Protein AF-A0A7Z0QNP6-F1 (afdb_monomer_lite)

Sequence (113 aa):
MPDADLLTLLLRQLPGLLPTLVGLGIGLALAARHRARLGAAGRIALLGFGLLTLTTLASSLFFVAMQMLAMRQAIDLQLLRWIYPAASAGFAILTGAGFVLLGLALARGATPR

pLDDT: mean 79.92, std 11.05, range [43.62, 94.75]

Organism: NCBI:txid2752306

Secondary structure (DSSP, 8-state):
-THHHHHHHHHHHHHHHHHHHHHHHHHHHHHHHHGGG--HHHHHHHHHHHHHHHHHHHHHHHHHHHHHHHHTT-S-HHHHHHHHHHHHHHHHHHHHHHHHHHHHHHHHHSS--

Radius of gyration: 18.05 Å; chains: 1; bounding box: 53×19×50 Å

Structure (mmCIF, N/CA/C/O backbone):
data_AF-A0A7Z0QNP6-F1
#
_entry.id   AF-A0A7Z0QNP6-F1
#
loop_
_atom_site.group_PDB
_atom_site.id
_atom_site.type_symbol
_atom_site.label_atom_id
_atom_site.label_alt_id
_atom_site.label_comp_id
_atom_site.label_asym_id
_atom_site.label_entity_id
_atom_site.label_seq_id
_atom_site.pdbx_PDB_ins_code
_atom_site.Cartn_x
_atom_site.Cartn_y
_atom_site.Cartn_z
_atom_site.occupancy
_atom_site.B_iso_or_equiv
_atom_site.auth_seq_id
_atom_site.auth_comp_id
_atom_site.auth_asym_id
_atom_site.auth_atom_id
_atom_site.pdbx_PDB_model_num
ATOM 1 N N . MET A 1 1 ? 29.828 2.389 -12.410 1.00 44.91 1 MET A N 1
ATOM 2 C CA . MET A 1 1 ? 29.265 1.461 -11.405 1.00 44.91 1 MET A CA 1
ATOM 3 C C . MET A 1 1 ? 27.764 1.719 -11.321 1.00 44.91 1 MET A C 1
ATOM 5 O O . MET A 1 1 ? 27.398 2.819 -10.933 1.00 44.91 1 MET A O 1
ATOM 9 N N . PRO A 1 2 ? 26.907 0.784 -11.757 1.00 56.59 2 PRO A N 1
ATOM 10 C CA . PRO A 1 2 ? 25.466 1.015 -11.932 1.00 56.59 2 PRO A CA 1
ATOM 11 C C . PRO A 1 2 ? 24.645 1.113 -10.629 1.00 56.59 2 PRO A C 1
ATOM 13 O O . PRO A 1 2 ? 23.521 1.615 -10.680 1.00 56.59 2 PRO A O 1
ATOM 16 N N . ASP A 1 3 ? 25.194 0.686 -9.486 1.00 53.53 3 ASP A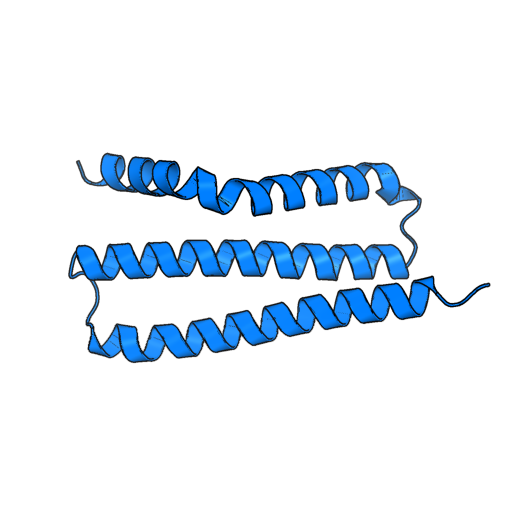 N 1
ATOM 17 C CA . ASP A 1 3 ? 24.479 0.626 -8.196 1.00 53.53 3 ASP A CA 1
ATOM 18 C C . ASP A 1 3 ? 24.442 1.967 -7.444 1.00 53.53 3 ASP A C 1
ATOM 20 O O . ASP A 1 3 ? 23.502 2.244 -6.696 1.00 53.53 3 ASP A O 1
ATOM 24 N N . ALA A 1 4 ? 25.424 2.843 -7.688 1.00 55.06 4 ALA A N 1
ATOM 25 C CA . ALA 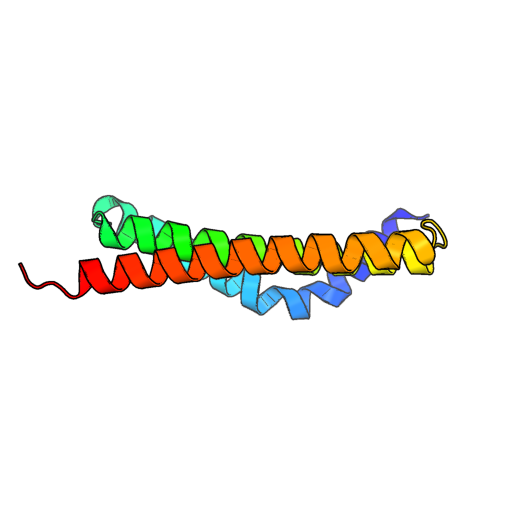A 1 4 ? 25.468 4.181 -7.094 1.00 55.06 4 ALA A CA 1
ATOM 26 C C . ALA A 1 4 ? 24.312 5.078 -7.583 1.00 55.06 4 ALA A C 1
ATOM 28 O O . ALA A 1 4 ? 23.833 5.925 -6.828 1.00 55.06 4 ALA A O 1
ATOM 29 N N . ASP A 1 5 ? 23.816 4.846 -8.804 1.00 67.69 5 ASP A N 1
ATOM 30 C CA . ASP A 1 5 ? 22.684 5.576 -9.396 1.00 67.69 5 ASP A CA 1
ATOM 31 C C . ASP A 1 5 ? 21.332 5.164 -8.803 1.00 67.69 5 ASP A C 1
ATOM 33 O O . ASP A 1 5 ? 20.453 6.003 -8.623 1.00 67.69 5 ASP A O 1
ATOM 37 N N . LEU A 1 6 ? 21.149 3.881 -8.469 1.00 59.31 6 LEU A N 1
ATOM 38 C CA . LEU A 1 6 ? 19.896 3.375 -7.893 1.00 59.31 6 LEU A CA 1
ATOM 39 C C . LEU A 1 6 ? 19.669 3.932 -6.486 1.00 59.31 6 LEU A C 1
ATOM 41 O O . LEU A 1 6 ? 18.576 4.393 -6.158 1.00 59.31 6 LEU A O 1
ATOM 45 N N . LEU A 1 7 ? 20.726 3.934 -5.674 1.00 65.56 7 LEU A N 1
ATOM 46 C CA . LEU A 1 7 ? 20.690 4.436 -4.305 1.00 65.56 7 LEU A CA 1
ATOM 47 C C . LEU A 1 7 ? 20.482 5.956 -4.276 1.00 65.56 7 LEU A C 1
ATOM 49 O O . LEU A 1 7 ? 19.666 6.449 -3.502 1.00 65.56 7 LEU A O 1
ATOM 53 N N . THR A 1 8 ? 21.143 6.706 -5.162 1.00 70.38 8 THR A N 1
ATOM 54 C CA . THR A 1 8 ? 20.960 8.165 -5.259 1.00 70.38 8 THR A CA 1
ATOM 55 C C . THR A 1 8 ? 19.597 8.568 -5.823 1.00 70.38 8 THR A C 1
ATOM 57 O O . THR A 1 8 ? 19.021 9.544 -5.342 1.00 70.38 8 THR A O 1
ATOM 60 N N . LEU A 1 9 ? 19.027 7.824 -6.775 1.00 65.56 9 LEU A N 1
ATOM 61 C CA . LEU A 1 9 ? 17.654 8.048 -7.249 1.00 65.56 9 LEU A CA 1
ATOM 62 C C . LEU A 1 9 ? 16.611 7.759 -6.164 1.00 65.56 9 LEU A C 1
ATOM 64 O O . LEU A 1 9 ? 15.713 8.576 -5.957 1.00 65.56 9 LEU A O 1
ATOM 68 N N . LEU A 1 10 ? 16.764 6.654 -5.426 1.00 65.56 10 LEU A N 1
ATOM 69 C CA . LEU A 1 10 ? 15.911 6.340 -4.276 1.00 65.56 10 LEU A CA 1
ATOM 70 C C . LEU A 1 10 ? 16.019 7.417 -3.186 1.00 65.56 10 LEU A C 1
ATOM 72 O O . LEU A 1 10 ? 15.003 7.865 -2.657 1.00 65.56 10 LEU A O 1
ATOM 76 N N . LEU A 1 11 ? 17.231 7.903 -2.901 1.00 70.81 11 LEU A N 1
ATOM 77 C CA . LEU A 1 11 ? 17.469 9.001 -1.957 1.00 70.81 11 LEU A CA 1
ATOM 78 C C . LEU A 1 11 ? 16.831 10.323 -2.412 1.00 70.81 11 LEU A C 1
ATOM 80 O O . LEU A 1 11 ? 16.335 11.075 -1.577 1.00 70.81 11 LEU A O 1
ATOM 84 N N . ARG A 1 12 ? 16.785 10.606 -3.719 1.00 73.81 12 ARG A N 1
ATOM 85 C CA . ARG A 1 12 ? 16.115 11.804 -4.263 1.00 73.81 12 ARG A CA 1
ATOM 86 C C . ARG A 1 12 ? 14.592 11.740 -4.180 1.00 73.81 12 ARG A C 1
ATOM 88 O O . ARG A 1 12 ? 13.949 12.785 -4.178 1.00 73.81 12 ARG A O 1
ATOM 95 N N . GLN A 1 13 ? 14.014 10.546 -4.102 1.00 68.56 13 GLN A N 1
ATOM 96 C CA . GLN A 1 13 ? 12.564 10.346 -3.988 1.00 68.56 13 GLN A CA 1
ATOM 97 C C . GLN A 1 13 ? 12.083 10.101 -2.570 1.00 68.56 13 GLN A C 1
ATOM 99 O O . GLN A 1 13 ? 10.897 10.275 -2.290 1.00 68.56 13 GLN A O 1
ATOM 104 N N . LEU A 1 14 ? 13.001 9.764 -1.668 1.00 68.12 14 LEU A N 1
ATOM 105 C CA . LEU A 1 14 ? 12.760 9.678 -0.237 1.00 68.12 14 LEU A CA 1
ATOM 106 C C . LEU A 1 14 ? 11.933 10.865 0.294 1.00 68.12 14 LEU A C 1
ATOM 108 O O . LEU A 1 14 ? 10.945 10.589 0.967 1.00 68.12 14 LEU A O 1
ATOM 112 N N . PRO A 1 15 ? 12.190 12.139 -0.080 1.00 74.62 15 PRO A N 1
ATOM 113 C CA . PRO A 1 15 ? 11.357 13.273 0.330 1.00 74.62 15 PRO A CA 1
ATOM 114 C C . PRO A 1 15 ? 9.877 13.149 -0.055 1.00 74.62 15 PRO A C 1
ATOM 116 O O . PRO A 1 15 ? 9.009 13.517 0.730 1.00 74.62 15 PRO A O 1
ATOM 119 N N . GLY A 1 16 ? 9.577 12.600 -1.236 1.00 72.31 16 GLY A N 1
ATOM 120 C CA . GLY A 1 16 ? 8.204 12.357 -1.691 1.00 72.31 16 GLY A CA 1
ATOM 121 C C . GLY A 1 16 ? 7.545 11.156 -1.006 1.00 72.31 16 GLY A C 1
ATOM 122 O O . GLY A 1 16 ? 6.326 11.119 -0.861 1.00 72.31 16 GLY A O 1
ATOM 123 N N . LEU A 1 17 ? 8.343 10.192 -0.538 1.00 73.38 17 LEU A N 1
ATOM 124 C CA . LEU A 1 17 ? 7.872 9.018 0.202 1.00 73.38 17 LEU A CA 1
ATOM 125 C C . LEU A 1 17 ? 7.762 9.265 1.713 1.00 73.38 17 LEU A C 1
ATOM 127 O O . LEU A 1 17 ? 7.027 8.542 2.387 1.00 73.38 17 LEU A O 1
ATOM 131 N N . LEU A 1 18 ? 8.449 10.282 2.246 1.00 76.81 18 LEU A N 1
ATOM 132 C CA . LEU A 1 18 ? 8.473 10.616 3.672 1.00 76.81 18 LEU A CA 1
ATOM 133 C C . LEU A 1 18 ? 7.070 10.723 4.290 1.00 76.81 18 LEU A C 1
ATOM 135 O O . LEU A 1 18 ? 6.866 10.082 5.317 1.00 76.81 18 LEU A O 1
ATOM 139 N N . PRO A 1 19 ? 6.080 11.431 3.706 1.00 75.50 19 PRO A N 1
ATOM 140 C CA . PRO A 1 19 ? 4.744 11.516 4.300 1.00 75.50 19 PRO A CA 1
ATOM 141 C C . PRO A 1 19 ? 4.079 10.143 4.453 1.00 75.50 19 PRO A C 1
ATOM 143 O O . PRO A 1 19 ? 3.481 9.847 5.486 1.00 75.50 19 PRO A O 1
ATOM 146 N N . THR A 1 20 ? 4.240 9.279 3.450 1.00 76.31 20 THR A N 1
ATOM 147 C CA . THR A 1 20 ? 3.692 7.917 3.436 1.00 76.31 20 THR A CA 1
ATOM 148 C C . THR A 1 20 ? 4.382 7.035 4.475 1.00 76.31 20 THR A C 1
ATOM 150 O O . THR A 1 20 ? 3.718 6.296 5.198 1.00 76.31 20 THR A O 1
ATOM 153 N N . LEU A 1 21 ? 5.708 7.142 4.602 1.00 76.06 21 LEU A N 1
ATOM 154 C CA . LEU A 1 21 ? 6.498 6.398 5.587 1.00 76.06 21 LEU A CA 1
ATOM 155 C C . LEU A 1 21 ? 6.228 6.869 7.021 1.00 76.06 21 LEU A C 1
ATOM 157 O O . LEU A 1 21 ? 6.090 6.042 7.920 1.00 76.06 21 LEU A O 1
ATOM 161 N N . VAL A 1 22 ? 6.101 8.181 7.235 1.00 78.62 22 VAL A N 1
ATOM 162 C CA . VAL A 1 22 ? 5.715 8.771 8.524 1.00 78.62 22 VAL A CA 1
ATOM 163 C C . VAL A 1 22 ? 4.303 8.330 8.897 1.00 78.62 22 VAL A C 1
ATOM 165 O O . VAL A 1 22 ? 4.087 7.870 10.016 1.00 78.62 22 VAL A O 1
ATOM 168 N N . GLY A 1 23 ? 3.360 8.384 7.953 1.00 75.62 23 GLY A N 1
ATOM 169 C CA . GLY A 1 23 ? 2.006 7.867 8.136 1.00 75.62 23 GLY A CA 1
ATOM 170 C C . GLY A 1 23 ? 2.006 6.388 8.527 1.00 75.62 23 GLY A C 1
ATOM 171 O O . GLY A 1 23 ? 1.390 6.025 9.530 1.00 75.62 23 GLY A O 1
ATOM 172 N N . LEU A 1 24 ? 2.752 5.545 7.801 1.00 77.88 24 LEU A N 1
ATOM 173 C CA . LEU A 1 24 ? 2.910 4.123 8.118 1.00 77.88 24 LEU A CA 1
ATOM 174 C C . LEU A 1 24 ? 3.470 3.931 9.535 1.00 77.88 24 LEU A C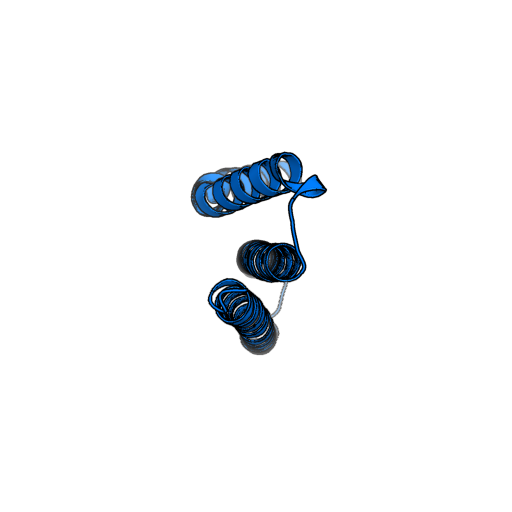 1
ATOM 176 O O . LEU A 1 24 ? 2.927 3.149 10.312 1.00 77.88 24 LEU A O 1
ATOM 180 N N . GLY A 1 25 ? 4.537 4.656 9.875 1.00 77.50 25 GLY A N 1
ATOM 181 C CA . GLY A 1 25 ? 5.207 4.572 11.169 1.00 77.50 25 GLY A CA 1
ATOM 182 C C . GLY A 1 25 ? 4.285 4.948 12.326 1.00 77.50 25 GLY A C 1
ATOM 183 O O . GLY A 1 25 ? 4.182 4.198 13.296 1.00 77.50 25 GLY A O 1
ATOM 184 N N . ILE A 1 26 ? 3.554 6.058 12.204 1.00 80.50 26 ILE A N 1
ATOM 185 C CA . ILE A 1 26 ? 2.572 6.495 13.207 1.00 80.50 26 ILE A CA 1
ATOM 186 C C . ILE A 1 26 ? 1.433 5.476 13.319 1.00 80.50 26 ILE A C 1
ATOM 188 O O . ILE A 1 26 ? 1.069 5.082 14.429 1.00 80.50 26 ILE A O 1
ATOM 192 N N . GLY A 1 27 ? 0.895 5.006 12.191 1.00 74.00 27 GLY A N 1
ATOM 193 C CA . GLY A 1 27 ? -0.181 4.015 12.165 1.00 74.00 27 GLY A CA 1
ATOM 194 C C . GLY A 1 27 ? 0.223 2.695 12.823 1.00 74.00 27 GLY A C 1
ATOM 195 O O . GLY A 1 27 ? -0.525 2.159 13.641 1.00 74.00 27 GLY A O 1
ATOM 196 N N . LEU A 1 28 ? 1.433 2.203 12.545 1.00 78.19 28 LEU A N 1
ATOM 197 C CA . LEU A 1 28 ? 1.992 1.006 13.176 1.00 78.19 28 LEU A CA 1
ATOM 198 C C . LEU A 1 28 ? 2.274 1.215 14.666 1.00 78.19 28 LEU A C 1
ATOM 200 O O . LEU A 1 28 ? 1.966 0.333 15.465 1.00 78.19 28 LEU A O 1
ATOM 204 N N . ALA A 1 29 ? 2.808 2.371 15.062 1.00 79.19 29 ALA A N 1
ATOM 205 C CA . ALA A 1 29 ? 3.058 2.693 16.464 1.00 79.19 29 ALA A CA 1
ATOM 206 C C . ALA A 1 29 ? 1.752 2.743 17.273 1.00 79.19 29 ALA A C 1
ATOM 208 O O . ALA A 1 29 ? 1.666 2.162 18.358 1.00 79.19 29 ALA A O 1
ATOM 209 N N . LEU A 1 30 ? 0.705 3.368 16.727 1.00 75.25 30 LEU A N 1
ATOM 210 C CA . LEU A 1 30 ? -0.631 3.383 17.326 1.00 75.25 30 LEU A CA 1
ATOM 211 C C . LEU A 1 30 ? -1.233 1.977 17.388 1.00 75.25 30 LEU A C 1
ATOM 213 O O . LEU A 1 30 ? -1.767 1.583 18.426 1.00 75.25 30 LEU A O 1
ATOM 217 N N . ALA A 1 31 ? -1.098 1.189 16.322 1.00 71.88 31 ALA A N 1
ATOM 218 C CA . ALA A 1 31 ? -1.567 -0.191 16.285 1.00 71.88 31 ALA A CA 1
ATOM 219 C C . ALA A 1 31 ? -0.863 -1.079 17.315 1.00 71.88 31 ALA A C 1
ATOM 221 O O . ALA A 1 31 ? -1.520 -1.864 17.994 1.00 71.88 31 ALA A O 1
ATOM 222 N N . ALA A 1 32 ? 0.454 -0.937 17.467 1.00 77.19 32 ALA A N 1
ATOM 223 C CA . ALA A 1 32 ? 1.244 -1.659 18.456 1.00 77.19 32 ALA A CA 1
ATOM 224 C C . ALA A 1 32 ? 0.847 -1.253 19.881 1.00 77.19 32 ALA A C 1
ATOM 226 O O . ALA A 1 32 ? 0.603 -2.119 20.722 1.00 77.19 32 ALA A O 1
ATOM 227 N N . ARG A 1 33 ? 0.689 0.053 20.133 1.00 78.50 33 ARG A N 1
ATOM 228 C CA . ARG A 1 33 ? 0.295 0.602 21.438 1.00 78.50 33 ARG A CA 1
ATOM 229 C C . ARG A 1 33 ? -1.121 0.196 21.849 1.00 78.50 33 ARG A C 1
ATOM 231 O O . ARG A 1 33 ? -1.374 -0.037 23.028 1.00 78.50 33 ARG A O 1
ATOM 238 N N . HIS A 1 34 ? -2.039 0.081 20.892 1.00 73.00 34 HIS A N 1
ATOM 239 C CA . HIS A 1 34 ? -3.441 -0.255 21.145 1.00 73.00 34 HIS A CA 1
ATOM 240 C C . HIS A 1 34 ? -3.809 -1.699 20.781 1.00 73.00 34 HIS A C 1
ATOM 242 O O . HIS A 1 34 ? -4.985 -2.053 20.844 1.00 73.00 34 HIS A O 1
ATOM 248 N N . ARG A 1 35 ? -2.832 -2.568 20.480 1.00 65.62 35 ARG A N 1
ATOM 249 C CA . ARG A 1 35 ? -3.056 -3.943 19.996 1.00 65.62 35 ARG A CA 1
ATOM 250 C C . ARG A 1 35 ? -3.988 -4.764 20.886 1.00 65.62 35 ARG A C 1
ATOM 252 O O . ARG A 1 35 ? -4.851 -5.470 20.374 1.00 65.62 35 ARG A O 1
ATOM 259 N N . ALA A 1 36 ? -3.853 -4.625 22.205 1.00 63.06 36 ALA A N 1
ATOM 260 C CA . ALA A 1 36 ? -4.680 -5.324 23.192 1.00 63.06 36 ALA A CA 1
ATOM 261 C C . ALA A 1 36 ? -6.123 -4.785 23.298 1.00 63.06 36 ALA A C 1
ATOM 263 O O . ALA A 1 36 ? -6.990 -5.460 23.842 1.00 63.06 36 ALA A O 1
ATOM 264 N N . ARG A 1 37 ? -6.392 -3.581 22.777 1.00 67.81 37 ARG A N 1
ATOM 265 C CA . ARG A 1 37 ? -7.702 -2.902 22.812 1.00 67.81 37 ARG A CA 1
ATOM 266 C C . ARG A 1 37 ? -8.369 -2.800 21.436 1.00 67.81 37 ARG A C 1
ATOM 268 O O . ARG A 1 37 ? -9.486 -2.299 21.337 1.00 67.81 37 ARG A O 1
ATOM 275 N N . LEU A 1 38 ? -7.712 -3.270 20.371 1.00 70.56 38 LEU A N 1
ATOM 276 C CA . LEU A 1 38 ? -8.275 -3.270 19.021 1.00 70.56 38 LEU A CA 1
ATOM 277 C C . LEU A 1 38 ? -9.384 -4.327 18.912 1.00 70.56 38 LEU A C 1
ATOM 279 O O . LEU A 1 38 ? -9.131 -5.508 18.645 1.00 70.56 38 LEU A O 1
ATOM 283 N N . GLY A 1 39 ? -10.629 -3.877 19.088 1.00 80.19 39 GLY A N 1
ATOM 284 C CA . GLY A 1 39 ? -11.824 -4.624 18.699 1.00 80.19 39 GLY A CA 1
ATOM 285 C C . GLY A 1 39 ? -11.887 -4.868 17.184 1.00 80.19 39 GLY A C 1
ATOM 286 O O . GLY A 1 39 ? -11.028 -4.418 16.423 1.00 80.19 39 GLY A O 1
ATOM 287 N N . ALA A 1 40 ? -12.924 -5.572 16.720 1.00 82.69 40 ALA A N 1
ATOM 288 C CA . ALA A 1 40 ? -13.066 -5.942 15.307 1.00 82.69 40 ALA A CA 1
ATOM 289 C C . ALA A 1 40 ? -13.008 -4.731 14.353 1.00 82.69 40 ALA A C 1
ATOM 291 O O . ALA A 1 40 ? -12.312 -4.789 13.343 1.00 82.69 40 ALA A O 1
ATOM 292 N N . ALA A 1 41 ? -13.660 -3.616 14.705 1.00 83.38 41 ALA A N 1
ATOM 293 C CA . ALA A 1 41 ? -13.613 -2.375 13.926 1.00 83.38 41 ALA A CA 1
ATOM 294 C C . ALA A 1 41 ? -12.184 -1.814 13.805 1.00 83.38 41 ALA A C 1
ATOM 296 O O . ALA A 1 41 ? -11.735 -1.497 12.709 1.00 83.38 41 ALA A O 1
ATOM 297 N N . GLY A 1 42 ? -11.425 -1.785 14.905 1.00 81.81 42 GLY A N 1
ATOM 298 C CA . GLY A 1 42 ? -10.042 -1.308 14.897 1.00 81.81 42 GLY A CA 1
ATOM 299 C C . GLY A 1 42 ? -9.105 -2.175 14.051 1.00 81.81 42 GLY A C 1
ATOM 300 O O . GLY A 1 42 ? -8.232 -1.652 13.363 1.00 81.81 42 GLY A O 1
ATOM 301 N N . ARG A 1 43 ? -9.302 -3.500 14.042 1.00 84.12 43 ARG A N 1
ATOM 302 C CA . ARG A 1 43 ? -8.526 -4.407 13.176 1.00 84.12 43 ARG A CA 1
ATOM 303 C C . ARG A 1 43 ? -8.812 -4.160 11.697 1.00 84.12 43 ARG A C 1
ATOM 305 O O . ARG A 1 43 ? -7.883 -4.139 10.900 1.00 84.12 43 ARG A O 1
ATOM 312 N N . ILE A 1 44 ? -10.076 -3.937 11.341 1.00 86.44 44 ILE A N 1
ATOM 313 C CA . ILE A 1 44 ? -10.475 -3.628 9.962 1.00 86.44 44 ILE A CA 1
ATOM 314 C C . ILE A 1 44 ? -9.910 -2.268 9.537 1.00 86.44 44 ILE A C 1
ATOM 316 O O . ILE A 1 44 ? -9.380 -2.159 8.435 1.00 86.44 44 ILE A O 1
ATOM 320 N N . ALA A 1 45 ? -9.941 -1.264 10.422 1.00 85.94 45 ALA A N 1
ATOM 321 C CA . ALA A 1 45 ? -9.330 0.037 10.157 1.00 85.94 45 ALA A CA 1
ATOM 322 C C . ALA A 1 45 ? -7.826 -0.101 9.889 1.00 85.94 45 ALA A C 1
ATOM 324 O O . ALA A 1 45 ? -7.312 0.470 8.932 1.00 85.94 45 ALA A O 1
ATOM 325 N N . LEU A 1 46 ? -7.130 -0.906 10.697 1.00 86.25 46 LEU A N 1
ATOM 326 C CA . LEU A 1 46 ? -5.704 -1.157 10.524 1.00 86.25 46 LEU A CA 1
ATOM 327 C C . LEU A 1 46 ? -5.396 -1.868 9.202 1.00 86.25 46 LEU A C 1
ATOM 329 O O . LEU A 1 46 ? -4.425 -1.514 8.540 1.00 86.25 46 LEU A O 1
ATOM 333 N N . LEU A 1 47 ? -6.220 -2.840 8.803 1.00 87.81 47 LEU A N 1
ATOM 334 C CA . LEU A 1 47 ? -6.082 -3.516 7.512 1.00 87.81 47 LEU A CA 1
ATOM 335 C C . LEU A 1 47 ? -6.321 -2.555 6.345 1.00 87.81 47 LEU A C 1
ATOM 337 O O . LEU A 1 47 ? -5.532 -2.550 5.407 1.00 87.81 47 LEU A O 1
ATOM 341 N N . GLY A 1 48 ? -7.356 -1.713 6.417 1.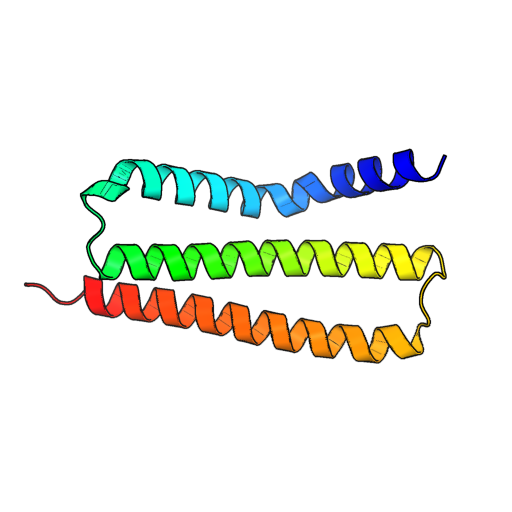00 88.44 48 GLY A N 1
ATOM 342 C CA . GLY A 1 48 ? -7.630 -0.696 5.400 1.00 88.44 48 GLY A CA 1
ATOM 343 C C . GLY A 1 48 ? -6.498 0.321 5.282 1.00 88.44 48 GLY A C 1
ATOM 344 O O . GLY A 1 48 ? -5.997 0.567 4.188 1.00 88.44 48 GLY A O 1
ATOM 345 N N . PHE A 1 49 ? -6.025 0.845 6.414 1.00 87.44 49 PHE A N 1
ATOM 346 C CA . PHE A 1 49 ? -4.890 1.765 6.466 1.00 87.44 49 PHE A CA 1
ATOM 347 C C . PHE A 1 49 ? -3.601 1.123 5.938 1.00 87.44 49 PHE A C 1
ATOM 349 O O . PHE A 1 49 ? -2.897 1.713 5.118 1.00 87.44 49 PHE A O 1
ATOM 356 N N . GLY A 1 50 ? -3.300 -0.102 6.373 1.00 86.75 50 GLY A N 1
ATOM 357 C CA . GLY A 1 50 ? -2.140 -0.859 5.913 1.00 86.75 50 GLY A CA 1
ATOM 358 C C . GLY A 1 50 ? -2.187 -1.115 4.409 1.00 86.75 50 GLY A C 1
ATOM 359 O O . GLY A 1 50 ? -1.202 -0.864 3.720 1.00 86.75 50 GLY A O 1
ATOM 360 N N . LEU A 1 51 ? -3.342 -1.532 3.884 1.00 92.19 51 LEU A N 1
ATOM 361 C CA . LEU A 1 51 ? -3.538 -1.765 2.456 1.00 92.19 51 LEU A CA 1
ATOM 362 C C . LEU A 1 51 ? -3.347 -0.484 1.642 1.00 92.19 51 LEU A C 1
ATOM 364 O O . LEU A 1 51 ? -2.609 -0.508 0.658 1.00 92.19 51 LEU A O 1
ATOM 368 N N . LEU A 1 52 ? -3.944 0.636 2.062 1.00 89.62 52 LEU A N 1
ATOM 369 C CA . LEU A 1 52 ? -3.749 1.931 1.401 1.00 89.62 52 LEU A CA 1
ATOM 370 C C . LEU A 1 52 ? -2.276 2.322 1.384 1.00 89.62 52 LEU A C 1
ATOM 372 O O . LEU A 1 52 ? -1.740 2.670 0.338 1.00 89.62 52 LEU A O 1
ATOM 376 N N . THR A 1 53 ? -1.598 2.209 2.522 1.00 86.50 53 THR A N 1
ATOM 377 C CA . THR A 1 53 ? -0.207 2.652 2.628 1.00 86.50 53 THR A CA 1
ATOM 378 C C . THR A 1 53 ? 0.735 1.773 1.805 1.00 86.50 53 THR A C 1
ATOM 380 O O . THR A 1 53 ? 1.607 2.293 1.111 1.00 86.50 53 THR A O 1
ATOM 383 N N . LEU A 1 54 ? 0.532 0.450 1.814 1.00 88.06 54 LEU A N 1
ATOM 384 C CA . LEU A 1 54 ? 1.282 -0.481 0.968 1.00 88.06 54 LEU A CA 1
ATOM 385 C C . LEU A 1 54 ? 1.010 -0.243 -0.519 1.00 88.06 54 LEU A C 1
ATOM 387 O O . LEU A 1 54 ? 1.941 -0.289 -1.316 1.00 88.06 54 LEU A O 1
ATOM 391 N N . THR A 1 55 ? -0.234 0.062 -0.893 1.00 91.38 55 THR A N 1
ATOM 392 C CA . THR A 1 55 ? -0.606 0.376 -2.281 1.00 91.38 55 THR A CA 1
ATOM 393 C C . THR A 1 55 ? 0.056 1.672 -2.746 1.00 91.38 55 THR A C 1
ATOM 395 O O . THR A 1 55 ? 0.643 1.714 -3.827 1.00 91.38 55 THR A O 1
ATOM 398 N N . THR A 1 56 ? 0.047 2.716 -1.917 1.00 87.81 56 THR A N 1
ATOM 399 C CA . THR A 1 56 ? 0.741 3.981 -2.199 1.00 87.81 56 THR A CA 1
ATOM 400 C C . THR A 1 56 ? 2.246 3.766 -2.342 1.00 87.81 56 THR A C 1
ATOM 402 O O . THR A 1 56 ? 2.855 4.269 -3.287 1.00 87.81 56 THR A O 1
ATOM 405 N N . LEU A 1 57 ? 2.856 2.976 -1.455 1.00 87.69 57 LEU A N 1
ATOM 406 C CA . LEU A 1 57 ? 4.282 2.664 -1.533 1.00 87.69 57 LEU A CA 1
ATOM 407 C C . LEU A 1 57 ? 4.614 1.866 -2.802 1.00 87.69 57 LEU A C 1
ATOM 409 O O . LEU A 1 57 ? 5.530 2.233 -3.534 1.00 87.69 57 LEU A O 1
ATOM 413 N N . ALA A 1 58 ? 3.846 0.815 -3.093 1.00 88.75 58 ALA A N 1
ATOM 414 C CA . ALA A 1 58 ? 4.037 -0.027 -4.267 1.00 88.75 58 ALA A CA 1
ATOM 415 C C . ALA A 1 58 ? 3.851 0.756 -5.573 1.00 88.75 58 ALA A C 1
ATOM 417 O O . ALA A 1 58 ? 4.681 0.635 -6.469 1.00 88.75 58 ALA A O 1
ATOM 418 N N . SER A 1 59 ? 2.816 1.596 -5.669 1.00 88.94 59 SER A N 1
ATOM 419 C CA . SER A 1 59 ? 2.570 2.438 -6.849 1.00 88.94 59 SER A CA 1
ATOM 420 C C . SER A 1 59 ? 3.679 3.465 -7.069 1.00 88.94 59 SER A C 1
ATOM 422 O O . SER A 1 59 ? 4.135 3.643 -8.199 1.00 88.94 59 SER A O 1
ATOM 424 N N . SER A 1 60 ? 4.184 4.068 -5.990 1.00 85.38 60 SER A N 1
ATOM 425 C CA . SER A 1 60 ? 5.315 4.989 -6.059 1.00 85.38 60 SER A CA 1
ATOM 426 C C . SER A 1 60 ? 6.567 4.263 -6.546 1.00 85.38 60 SER A C 1
ATOM 428 O O . SER A 1 60 ? 7.157 4.674 -7.535 1.00 85.38 60 SER A O 1
ATOM 430 N N . LEU A 1 61 ? 6.944 3.138 -5.931 1.00 85.56 61 LEU A N 1
ATOM 431 C CA . LEU A 1 61 ? 8.115 2.356 -6.351 1.00 85.56 61 LEU A CA 1
ATOM 432 C C . LEU A 1 61 ? 7.988 1.830 -7.786 1.00 85.56 61 LEU A C 1
ATOM 434 O O . LEU A 1 61 ? 8.962 1.835 -8.537 1.00 85.56 61 LEU A O 1
ATOM 438 N N . PHE A 1 62 ? 6.787 1.419 -8.188 1.00 88.06 62 PHE A N 1
ATOM 439 C CA . PHE A 1 62 ? 6.504 0.985 -9.549 1.00 88.06 62 PHE A CA 1
ATOM 440 C C . PHE A 1 62 ? 6.738 2.110 -10.561 1.00 88.06 62 PHE A C 1
ATOM 442 O O . PHE A 1 62 ? 7.434 1.903 -11.553 1.00 88.06 62 PHE A O 1
ATOM 449 N N . PHE A 1 63 ? 6.216 3.313 -10.302 1.00 84.50 63 PHE A N 1
ATOM 450 C CA . PHE A 1 63 ? 6.402 4.466 -11.188 1.00 84.50 63 PHE A CA 1
ATOM 451 C C . PHE A 1 63 ? 7.883 4.782 -11.409 1.00 84.50 63 PHE A C 1
ATOM 453 O O . PHE A 1 63 ? 8.333 5.063 -12.520 1.00 84.50 63 PHE A O 1
ATOM 460 N N . VAL A 1 64 ? 8.649 4.679 -10.333 1.00 83.25 64 VAL A N 1
ATOM 461 C CA . VAL A 1 64 ? 10.084 4.934 -10.293 1.00 83.25 64 VAL A CA 1
ATOM 462 C C . VAL A 1 64 ? 10.847 3.886 -11.088 1.00 83.25 64 VAL A C 1
ATOM 464 O O . VAL A 1 64 ? 11.670 4.237 -11.933 1.00 83.25 64 VAL A O 1
ATOM 467 N N . ALA A 1 65 ? 10.551 2.607 -10.856 1.00 84.75 65 ALA A N 1
ATOM 468 C CA . ALA A 1 65 ? 11.153 1.507 -11.595 1.00 84.75 65 ALA A CA 1
ATOM 469 C C . ALA A 1 65 ? 10.875 1.640 -13.099 1.00 84.75 65 ALA A C 1
ATOM 471 O O . ALA A 1 65 ? 11.795 1.530 -13.907 1.00 84.75 65 ALA A O 1
ATOM 472 N N . MET A 1 66 ? 9.636 1.967 -13.476 1.00 85.06 66 MET A N 1
ATOM 473 C CA . MET A 1 66 ? 9.252 2.172 -14.873 1.00 85.06 66 MET A CA 1
ATOM 474 C C . MET A 1 66 ? 9.975 3.365 -15.509 1.00 85.06 66 MET A C 1
ATOM 476 O O . MET A 1 66 ? 10.455 3.245 -16.635 1.00 85.06 66 MET A O 1
ATOM 480 N N . GLN A 1 67 ? 10.124 4.487 -14.794 1.00 82.94 67 GLN A N 1
ATOM 481 C CA . GLN A 1 67 ? 10.931 5.619 -15.267 1.00 82.94 67 GLN A CA 1
ATOM 482 C C . GLN A 1 67 ? 12.395 5.233 -15.490 1.00 82.94 67 GLN A C 1
ATOM 484 O O . GLN A 1 67 ? 12.960 5.574 -16.527 1.00 82.94 67 GLN A O 1
ATOM 489 N N . MET A 1 68 ? 13.010 4.502 -14.555 1.00 82.06 68 MET A N 1
ATOM 490 C CA . MET A 1 68 ? 14.403 4.073 -14.703 1.00 82.06 68 MET A CA 1
ATOM 491 C C . MET A 1 68 ? 14.590 3.131 -15.891 1.00 82.06 68 MET A C 1
ATOM 493 O O . MET A 1 68 ? 15.533 3.301 -16.664 1.00 82.06 68 MET A O 1
ATOM 497 N N . LEU A 1 69 ? 13.693 2.157 -16.056 1.00 84.12 69 LEU A N 1
ATOM 498 C CA . LEU A 1 69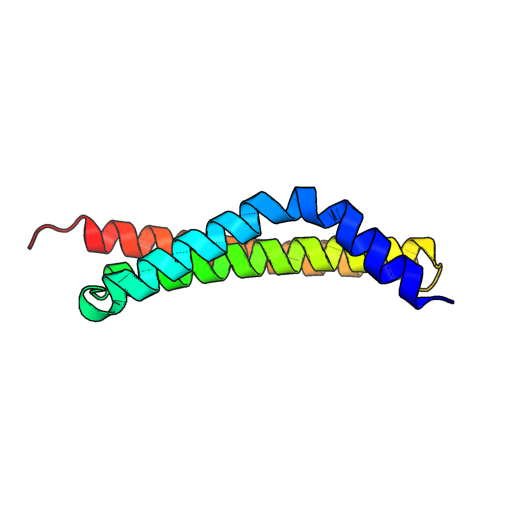 ? 13.735 1.219 -17.176 1.00 84.12 69 LEU A CA 1
ATOM 499 C C . LEU A 1 69 ? 13.580 1.943 -18.519 1.00 84.12 69 LEU A C 1
ATOM 501 O O . LEU A 1 69 ? 14.314 1.637 -19.457 1.00 84.12 69 LEU A O 1
ATOM 505 N N . ALA A 1 70 ? 12.700 2.946 -18.594 1.00 82.88 70 ALA A N 1
ATOM 506 C CA . ALA A 1 70 ? 12.540 3.776 -19.785 1.00 82.88 70 ALA A CA 1
ATOM 507 C C . ALA A 1 70 ? 13.792 4.625 -20.079 1.00 82.88 70 ALA A C 1
ATOM 509 O O . ALA A 1 70 ? 14.269 4.639 -21.212 1.00 82.88 70 ALA A O 1
ATOM 510 N N . MET A 1 71 ? 14.371 5.287 -19.069 1.00 82.44 71 MET A N 1
ATOM 511 C CA . MET A 1 71 ? 15.581 6.109 -19.233 1.00 82.44 71 MET A CA 1
ATOM 512 C C . MET A 1 71 ? 16.802 5.287 -19.655 1.00 82.44 71 MET A C 1
ATOM 514 O O . MET A 1 71 ? 17.617 5.756 -20.444 1.00 82.44 71 MET A O 1
ATOM 518 N N . ARG A 1 72 ? 16.924 4.052 -19.157 1.00 84.56 72 ARG A N 1
ATOM 519 C CA . ARG A 1 72 ? 18.006 3.128 -19.525 1.00 84.56 72 ARG A CA 1
ATOM 520 C C . ARG A 1 72 ? 17.767 2.405 -20.855 1.00 84.56 72 ARG A C 1
ATOM 522 O O . ARG A 1 72 ? 18.561 1.538 -21.197 1.00 84.56 72 ARG A O 1
ATOM 529 N N . GLN A 1 73 ? 16.683 2.724 -21.573 1.00 79.19 73 GLN A N 1
ATOM 530 C CA . GLN A 1 73 ? 16.231 2.005 -22.774 1.00 79.19 73 GLN A CA 1
ATOM 531 C C . GLN A 1 73 ? 16.125 0.484 -22.560 1.00 79.19 73 GLN A C 1
ATOM 533 O O . GLN A 1 73 ? 16.271 -0.308 -23.485 1.00 79.19 73 GLN A O 1
ATOM 538 N N . ALA A 1 74 ? 15.866 0.071 -21.319 1.00 80.56 74 ALA A N 1
ATOM 539 C CA . ALA A 1 74 ? 15.800 -1.329 -20.919 1.00 80.56 74 ALA A CA 1
ATOM 540 C C . ALA A 1 74 ? 14.405 -1.938 -21.140 1.00 80.56 74 ALA A C 1
ATOM 542 O O . ALA A 1 74 ? 14.208 -3.126 -20.897 1.00 80.56 74 ALA A O 1
ATOM 543 N N . ILE A 1 75 ? 13.426 -1.132 -21.564 1.00 81.06 75 ILE A N 1
ATOM 544 C CA . ILE A 1 75 ? 12.060 -1.571 -21.841 1.00 81.06 75 ILE A CA 1
ATOM 545 C C . ILE A 1 75 ? 11.506 -0.830 -23.063 1.00 81.06 75 ILE A C 1
ATOM 547 O O . ILE A 1 75 ? 11.769 0.358 -23.253 1.00 81.06 75 ILE A O 1
ATOM 551 N N . ASP A 1 76 ? 10.732 -1.535 -23.885 1.00 87.00 76 ASP A N 1
ATOM 552 C CA . ASP A 1 76 ? 10.080 -0.964 -25.064 1.00 87.00 76 ASP A CA 1
ATOM 553 C C . ASP A 1 76 ? 8.958 0.012 -24.650 1.00 87.00 76 ASP A C 1
ATOM 555 O O . ASP A 1 76 ? 8.124 -0.289 -23.788 1.00 87.00 76 ASP A O 1
ATOM 559 N N . LEU A 1 77 ? 8.914 1.181 -25.296 1.00 80.19 77 LEU A N 1
ATOM 560 C CA . LEU A 1 77 ? 7.875 2.200 -25.126 1.00 80.19 77 LEU A CA 1
ATOM 561 C C . LEU A 1 77 ? 6.469 1.661 -25.423 1.00 80.19 77 LEU A C 1
ATOM 563 O O . LEU A 1 77 ? 5.503 2.076 -24.778 1.00 80.19 77 LEU A O 1
ATOM 567 N N . GLN A 1 78 ? 6.332 0.732 -26.371 1.00 86.12 78 GLN A N 1
ATOM 568 C CA . GLN A 1 78 ? 5.054 0.095 -26.674 1.00 86.12 78 GLN A CA 1
ATOM 569 C C . GLN A 1 78 ? 4.600 -0.811 -25.525 1.00 86.12 78 GLN A C 1
ATOM 571 O O . GLN A 1 78 ? 3.422 -0.809 -25.171 1.00 86.12 78 GLN A O 1
ATOM 576 N N . LEU A 1 79 ? 5.531 -1.523 -24.889 1.00 85.06 79 LEU A N 1
ATOM 577 C CA . LEU A 1 79 ? 5.252 -2.344 -23.712 1.00 85.06 79 LEU A CA 1
ATOM 578 C C . LEU A 1 79 ? 4.871 -1.469 -22.505 1.00 85.06 79 LEU A C 1
ATOM 580 O O . LEU A 1 79 ? 3.922 -1.772 -21.779 1.00 85.06 79 LEU A O 1
ATOM 584 N N . LEU A 1 80 ? 5.555 -0.332 -22.336 1.00 85.19 80 LEU A N 1
ATOM 585 C CA . LEU A 1 80 ? 5.278 0.651 -21.286 1.00 85.19 80 LEU A CA 1
ATOM 586 C C . LEU A 1 80 ? 3.825 1.157 -21.345 1.00 85.19 80 LEU A C 1
ATOM 588 O O . LEU A 1 80 ? 3.175 1.289 -20.307 1.00 85.19 80 LEU A O 1
ATOM 592 N N . ARG A 1 81 ? 3.294 1.379 -22.559 1.00 84.38 81 ARG A N 1
ATOM 593 C CA . ARG A 1 81 ? 1.906 1.819 -22.798 1.00 84.38 81 ARG A CA 1
ATOM 594 C C . ARG A 1 81 ? 0.850 0.823 -22.322 1.00 84.38 81 ARG A C 1
ATOM 596 O O . ARG A 1 81 ? -0.255 1.253 -22.017 1.00 84.38 81 ARG A O 1
ATOM 603 N N . TRP A 1 82 ? 1.170 -0.466 -22.244 1.00 88.69 82 TRP A N 1
ATOM 604 C CA . TRP A 1 82 ? 0.243 -1.499 -21.766 1.00 88.69 82 TRP A CA 1
ATOM 605 C C . TRP A 1 82 ? 0.405 -1.796 -20.278 1.00 88.69 82 TRP A C 1
ATOM 607 O O . TRP A 1 82 ? -0.583 -1.968 -19.564 1.00 88.69 82 TRP A O 1
ATOM 617 N N . ILE A 1 83 ? 1.646 -1.818 -19.793 1.00 88.44 83 ILE A N 1
ATOM 618 C CA . ILE A 1 83 ? 1.954 -2.127 -18.394 1.00 88.44 83 ILE A CA 1
ATOM 619 C C . ILE A 1 83 ? 1.455 -1.010 -17.472 1.00 88.44 83 ILE A C 1
ATOM 621 O O . ILE A 1 83 ? 0.904 -1.285 -16.406 1.00 88.44 83 ILE A O 1
ATOM 625 N N . TYR A 1 84 ? 1.605 0.251 -17.883 1.00 86.69 84 TYR A N 1
ATOM 626 C CA . TYR A 1 84 ? 1.259 1.390 -17.041 1.00 86.69 84 TYR A CA 1
ATOM 627 C C . TYR A 1 84 ? -0.244 1.470 -16.709 1.00 86.69 84 TYR A C 1
ATOM 629 O O . TYR A 1 84 ? -0.576 1.566 -15.523 1.00 86.69 84 TYR A O 1
ATOM 637 N N . PRO A 1 85 ? -1.178 1.378 -17.680 1.00 87.44 85 PRO A N 1
ATOM 638 C CA . PRO A 1 85 ? -2.610 1.377 -17.388 1.00 87.44 85 PRO A CA 1
ATOM 639 C C . PRO A 1 85 ? -3.049 0.134 -16.612 1.00 87.44 85 PRO A C 1
ATOM 641 O O . PRO A 1 85 ? -3.856 0.254 -15.695 1.00 87.44 85 PRO A O 1
ATOM 644 N N . ALA A 1 86 ? -2.494 -1.042 -16.931 1.00 91.38 86 ALA A N 1
ATOM 645 C CA . ALA A 1 86 ? -2.819 -2.285 -16.234 1.00 91.38 86 ALA A CA 1
ATOM 646 C C . ALA A 1 86 ? -2.431 -2.221 -14.748 1.00 91.38 86 ALA A C 1
ATOM 648 O O . ALA A 1 86 ? -3.249 -2.511 -13.873 1.00 91.38 86 ALA A O 1
ATOM 649 N N . ALA A 1 87 ? -1.211 -1.766 -14.450 1.00 90.50 87 ALA A N 1
ATOM 650 C CA . ALA A 1 87 ? -0.762 -1.551 -13.079 1.00 90.50 87 ALA A CA 1
ATOM 651 C C . ALA A 1 87 ? -1.584 -0.460 -12.378 1.00 90.50 87 ALA A C 1
ATOM 653 O O . ALA A 1 87 ? -2.011 -0.651 -11.242 1.00 90.50 87 ALA A O 1
ATOM 654 N N . SER A 1 88 ? -1.873 0.650 -13.066 1.00 87.00 88 SER A N 1
ATOM 655 C CA . SER A 1 88 ? -2.691 1.744 -12.522 1.00 87.00 88 SER A CA 1
ATOM 656 C C . SER A 1 88 ? -4.101 1.279 -12.148 1.00 87.00 88 SER A C 1
ATOM 658 O O . SER A 1 88 ? -4.591 1.623 -11.074 1.00 87.00 88 SER A O 1
ATOM 660 N N . ALA A 1 89 ? -4.734 0.450 -12.983 1.00 91.06 89 ALA A N 1
ATOM 661 C CA . ALA A 1 89 ? -6.026 -0.158 -12.681 1.00 91.06 89 ALA A CA 1
ATOM 662 C C . ALA A 1 89 ? -5.942 -1.072 -11.448 1.00 91.06 89 ALA A C 1
ATOM 664 O O . ALA A 1 89 ? -6.780 -0.978 -10.551 1.00 91.06 89 ALA A O 1
ATOM 665 N N . GLY A 1 90 ? -4.896 -1.900 -11.356 1.00 91.25 90 GLY A N 1
ATOM 666 C CA . GLY A 1 90 ? -4.636 -2.735 -10.182 1.00 91.25 90 GLY A CA 1
ATOM 667 C C . GLY A 1 90 ? -4.485 -1.914 -8.898 1.00 91.25 90 GLY A C 1
ATOM 668 O O . GLY A 1 90 ? -5.145 -2.198 -7.897 1.00 91.25 90 GLY A O 1
ATOM 669 N N . PHE A 1 91 ? -3.685 -0.845 -8.927 1.00 92.69 91 PHE A N 1
ATOM 670 C CA . PHE A 1 91 ? -3.520 0.052 -7.781 1.00 92.69 91 PHE A CA 1
ATOM 671 C C . PHE A 1 91 ? -4.817 0.777 -7.415 1.00 92.69 91 PHE A C 1
ATOM 673 O O . PHE A 1 91 ? -5.105 0.926 -6.228 1.00 92.69 91 PHE A O 1
ATOM 680 N N . ALA A 1 92 ? -5.634 1.178 -8.392 1.00 90.50 92 ALA A N 1
ATOM 681 C CA . ALA A 1 92 ? -6.937 1.787 -8.134 1.00 90.50 92 ALA A CA 1
ATOM 682 C C . ALA A 1 92 ? -7.891 0.817 -7.417 1.00 90.50 92 ALA A C 1
ATOM 684 O O . ALA A 1 92 ? -8.547 1.208 -6.452 1.00 90.50 92 ALA A O 1
ATOM 685 N N . ILE A 1 93 ? -7.915 -0.459 -7.820 1.00 94.75 93 ILE A N 1
ATOM 686 C CA . ILE A 1 93 ? -8.713 -1.506 -7.161 1.00 94.75 93 ILE A CA 1
ATOM 687 C C . ILE A 1 93 ? -8.249 -1.709 -5.714 1.00 94.75 93 ILE A C 1
ATOM 689 O O . ILE A 1 93 ? -9.073 -1.707 -4.799 1.00 94.75 93 ILE A O 1
ATOM 693 N N . LEU A 1 94 ? -6.938 -1.841 -5.485 1.00 93.88 94 LEU A N 1
ATOM 694 C CA . LEU A 1 94 ? -6.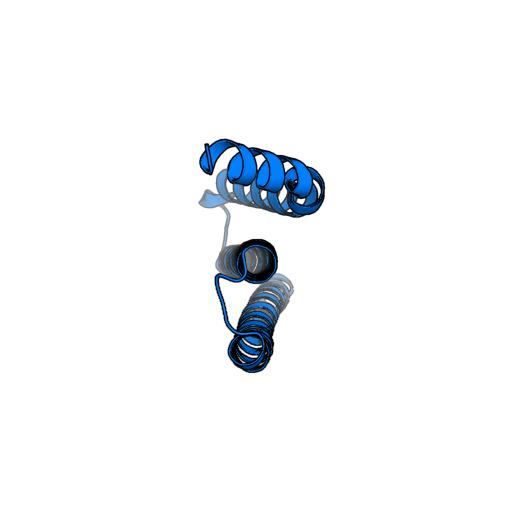376 -2.007 -4.139 1.00 93.88 94 LEU A CA 1
ATOM 695 C C . LEU A 1 94 ? -6.647 -0.786 -3.250 1.00 93.88 94 LEU A C 1
ATOM 697 O O . LEU A 1 94 ? -6.999 -0.931 -2.079 1.00 93.88 94 LEU A O 1
ATOM 701 N N . THR A 1 95 ? -6.559 0.413 -3.826 1.00 91.69 95 THR A N 1
ATOM 702 C CA . THR A 1 95 ? -6.884 1.669 -3.142 1.00 91.69 95 THR A CA 1
ATOM 703 C C . THR A 1 95 ? -8.362 1.706 -2.753 1.00 91.69 95 THR A C 1
ATOM 705 O O . THR A 1 95 ? -8.696 1.980 -1.600 1.00 91.69 95 THR A O 1
ATOM 708 N N . GLY A 1 96 ? -9.257 1.358 -3.681 1.00 89.75 96 GLY A N 1
ATOM 709 C CA . GLY A 1 96 ? -10.691 1.251 -3.422 1.00 89.75 96 GLY A CA 1
ATOM 710 C C . GLY A 1 96 ? -11.007 0.245 -2.315 1.00 89.75 96 GLY A C 1
ATOM 711 O O . GLY A 1 96 ? -11.744 0.568 -1.386 1.00 89.75 96 GLY A O 1
ATOM 712 N N . ALA A 1 97 ? -10.389 -0.938 -2.343 1.00 93.00 97 ALA A N 1
ATOM 713 C CA . ALA A 1 97 ? -10.533 -1.942 -1.289 1.00 93.00 97 ALA A CA 1
ATOM 714 C C . ALA A 1 97 ? -10.074 -1.412 0.082 1.00 93.00 97 ALA A C 1
ATOM 716 O O . ALA A 1 97 ? -10.748 -1.631 1.089 1.00 93.00 97 ALA A O 1
ATOM 717 N N . GLY A 1 98 ? -8.973 -0.657 0.122 1.00 89.81 98 GLY A N 1
ATOM 718 C CA . GLY A 1 98 ? -8.496 0.016 1.328 1.00 89.81 98 GLY A CA 1
ATOM 719 C C . GLY A 1 98 ? -9.518 1.004 1.901 1.00 89.81 98 GLY A C 1
ATOM 720 O O . GLY A 1 98 ? -9.813 0.961 3.098 1.00 89.81 98 GLY A O 1
ATOM 721 N N . PHE A 1 99 ? -10.128 1.835 1.050 1.00 90.12 99 PHE A N 1
ATOM 722 C CA . PHE A 1 99 ? -11.202 2.746 1.458 1.00 90.12 99 PHE A CA 1
ATOM 723 C C . PHE A 1 99 ? -12.465 2.016 1.920 1.00 90.12 99 PHE A C 1
ATOM 725 O O . PHE A 1 99 ? -13.064 2.424 2.912 1.00 90.12 99 PHE A O 1
ATOM 732 N N . VAL A 1 100 ? -12.850 0.918 1.265 1.00 93.19 100 VAL A N 1
ATOM 733 C CA . VAL A 1 100 ? -13.990 0.088 1.688 1.00 93.19 100 VAL A CA 1
ATOM 734 C C . VAL A 1 100 ? -13.753 -0.493 3.082 1.00 93.19 100 VAL A C 1
ATOM 736 O O . VAL A 1 100 ? -14.651 -0.450 3.922 1.00 93.19 100 VAL A O 1
ATOM 739 N N . LEU A 1 101 ? -12.543 -0.985 3.370 1.00 90.25 101 LEU A N 1
ATOM 740 C CA . LEU A 1 101 ? -12.182 -1.479 4.701 1.00 90.25 101 LEU A CA 1
ATOM 741 C C . LEU A 1 101 ? -12.255 -0.365 5.751 1.00 90.25 101 LEU A C 1
ATOM 743 O O . LEU A 1 101 ? -12.856 -0.562 6.807 1.00 90.25 101 LEU A O 1
ATOM 747 N N . LEU A 1 102 ? -11.715 0.821 5.461 1.00 87.75 102 LEU A N 1
ATOM 748 C CA . LEU A 1 102 ? -11.841 1.969 6.363 1.00 87.75 102 LEU A CA 1
ATOM 749 C C . LEU A 1 102 ? -13.308 2.363 6.588 1.00 87.75 102 LEU A C 1
ATOM 751 O O . LEU A 1 102 ? -13.717 2.547 7.733 1.00 87.75 102 LEU A O 1
ATOM 755 N N . GLY A 1 103 ? -14.117 2.423 5.531 1.00 86.75 103 GLY A N 1
ATOM 756 C CA . GLY A 1 103 ? -15.549 2.712 5.623 1.00 86.75 103 GLY A CA 1
ATOM 757 C C . GLY A 1 103 ? -16.298 1.685 6.474 1.00 86.75 103 GLY A C 1
ATOM 758 O O . GLY A 1 103 ? -17.075 2.055 7.353 1.00 86.75 103 GLY A O 1
ATOM 759 N N . LEU A 1 104 ? -16.006 0.394 6.292 1.00 89.56 104 LEU A N 1
ATOM 760 C CA . LEU A 1 104 ? -16.583 -0.687 7.094 1.00 89.56 104 LEU A CA 1
ATOM 761 C C . LEU A 1 104 ? -16.177 -0.584 8.570 1.00 89.56 104 LEU A C 1
ATOM 763 O O . LEU A 1 104 ? -16.989 -0.845 9.460 1.00 89.56 104 LEU A O 1
ATOM 767 N N . ALA A 1 105 ? -14.928 -0.210 8.843 1.00 87.19 105 ALA A N 1
ATOM 768 C CA . ALA A 1 105 ? -14.447 0.001 10.199 1.00 87.19 105 ALA A CA 1
ATOM 769 C C . ALA A 1 105 ? -15.161 1.169 10.886 1.00 87.19 105 ALA A C 1
ATOM 771 O O . ALA A 1 105 ? -15.569 1.031 12.039 1.00 87.19 105 ALA A O 1
ATOM 772 N N . LEU A 1 106 ? -15.359 2.282 10.175 1.00 85.00 106 LEU A N 1
ATOM 773 C CA . LEU A 1 106 ? -16.092 3.446 10.674 1.00 85.00 106 LEU A CA 1
ATOM 774 C C . LEU A 1 106 ? -17.562 3.109 10.940 1.00 85.00 106 LEU A C 1
ATOM 776 O O . LEU A 1 106 ? -18.052 3.374 12.034 1.00 85.00 106 LEU A O 1
ATOM 780 N N . ALA A 1 107 ? -18.237 2.438 10.002 1.00 86.38 107 ALA A N 1
ATOM 781 C CA . ALA A 1 107 ? -19.628 2.013 10.166 1.00 86.38 107 ALA A CA 1
ATOM 782 C C . ALA A 1 107 ? -19.821 1.091 11.384 1.00 86.38 107 ALA A C 1
ATOM 784 O O . ALA A 1 107 ? -20.810 1.204 12.101 1.00 86.38 107 ALA A O 1
ATOM 785 N N . ARG A 1 108 ? -18.851 0.209 11.659 1.00 80.75 108 ARG A N 1
ATOM 786 C CA . ARG A 1 108 ? -18.861 -0.687 12.830 1.00 80.75 108 ARG A CA 1
ATOM 787 C C . ARG A 1 108 ? -18.419 -0.022 14.134 1.00 80.75 108 ARG A C 1
ATOM 789 O O . ARG A 1 108 ? -18.742 -0.530 15.203 1.00 80.75 108 ARG A O 1
ATOM 796 N N . GLY A 1 109 ? -17.639 1.054 14.066 1.00 70.44 109 GLY A N 1
ATOM 797 C CA . GLY A 1 109 ? -17.234 1.846 15.230 1.00 70.44 109 GLY A CA 1
ATOM 798 C C . GLY A 1 109 ? -18.300 2.854 15.668 1.00 70.44 109 GLY A C 1
ATOM 799 O O . GLY A 1 109 ? -18.362 3.190 16.844 1.00 70.44 109 GLY A O 1
ATOM 800 N N . ALA A 1 110 ? -19.143 3.305 14.735 1.00 59.50 110 ALA A N 1
ATOM 801 C CA . ALA A 1 110 ? -20.201 4.286 14.965 1.00 59.50 110 ALA A CA 1
ATOM 802 C C . ALA A 1 110 ? -21.496 3.694 15.545 1.00 59.50 110 ALA A C 1
ATOM 804 O O . ALA A 1 110 ? -22.358 4.457 15.967 1.00 59.50 110 ALA A O 1
ATOM 805 N N . THR A 1 111 ? -21.655 2.367 15.577 1.00 51.66 111 THR A N 1
ATOM 806 C CA . THR A 1 111 ? -22.774 1.717 16.275 1.00 51.66 111 THR A CA 1
ATOM 807 C C . THR A 1 111 ? -22.527 1.738 17.787 1.00 51.66 111 THR A C 1
ATOM 809 O O . THR A 1 111 ? -21.648 0.995 18.243 1.00 51.66 111 THR A O 1
ATOM 812 N N . PRO A 1 112 ? -23.260 2.554 18.573 1.00 43.62 112 PRO A N 1
ATOM 813 C CA . PRO A 1 112 ? -23.190 2.484 20.026 1.00 43.62 112 PRO A CA 1
ATOM 814 C C . PRO A 1 112 ? -23.661 1.097 20.481 1.00 43.62 112 PRO A C 1
ATOM 816 O O . PRO A 1 112 ? -24.668 0.584 19.989 1.00 43.62 112 PRO A O 1
ATOM 819 N N . ARG A 1 113 ? -22.887 0.475 21.373 1.00 48.69 113 ARG A N 1
ATOM 820 C CA . ARG A 1 113 ? -23.348 -0.652 22.189 1.00 48.69 113 ARG A CA 1
ATOM 821 C C . ARG A 1 113 ? -23.975 -0.118 23.460 1.00 48.69 113 ARG A C 1
ATOM 823 O O . ARG A 1 113 ? -23.399 0.854 23.997 1.00 48.69 113 ARG A O 1
#

Foldseek 3Di:
DVVVVVVVLVVVCCVVCVVLVVQVVVLVVVCVVCVVVQDPLNVLLSVLSVLLSVLVVVLVVVVSVLVVCVVVVVDDPVVSVVVVVVSVVVSVVSNVSSVVSNVVSVVVVPDDD